Protein AF-A0A951N2Q0-F1 (afdb_monomer)

Foldseek 3Di:
DPDVVLVVVLVVLVVVLVVLVVVLVVCVVVVVNVVSVVSVVVNVVSVVVNVVSVVSRVVVVCPDDPPPPPDDD

Secondary structure (DSSP, 8-state):
---HHHHHHHHHHHHHHHHHHHHHHHHHHTT-HHHHHHTHHHHHHHHHHHHHHHHHHHHHHT-----------

Structure (mmCIF, N/CA/C/O backbone):
data_AF-A0A951N2Q0-F1
#
_entry.id   AF-A0A951N2Q0-F1
#
loop_
_atom_site.group_PDB
_atom_site.id
_atom_site.type_symbol
_atom_site.label_atom_id
_atom_site.label_alt_id
_atom_site.label_comp_id
_atom_site.label_asym_id
_atom_site.label_entity_id
_atom_site.label_seq_id
_atom_site.pdbx_PDB_ins_code
_atom_site.Cartn_x
_atom_site.Cartn_y
_atom_site.Cartn_z
_atom_site.occupancy
_atom_site.B_iso_or_equiv
_atom_site.auth_seq_id
_atom_site.auth_comp_id
_atom_site.auth_asym_id
_atom_site.auth_atom_id
_atom_site.pdbx_PDB_model_num
ATOM 1 N N . MET A 1 1 ? 17.748 0.880 -20.538 1.00 57.22 1 MET A N 1
ATOM 2 C CA . MET A 1 1 ? 17.450 1.828 -19.442 1.00 57.22 1 MET A CA 1
ATOM 3 C C . MET A 1 1 ? 15.957 1.774 -19.270 1.00 57.22 1 MET A C 1
ATOM 5 O O . MET A 1 1 ? 15.286 1.921 -20.283 1.00 57.22 1 MET A O 1
ATOM 9 N N . THR A 1 2 ? 15.485 1.516 -18.057 1.00 68.50 2 THR A N 1
ATOM 10 C CA . THR A 1 2 ? 14.060 1.520 -17.711 1.00 68.50 2 THR A CA 1
ATOM 11 C C . THR A 1 2 ? 13.442 2.862 -18.085 1.00 68.50 2 THR A C 1
ATOM 13 O O . THR A 1 2 ? 14.112 3.890 -17.943 1.00 68.50 2 THR A O 1
ATOM 16 N N . ASP A 1 3 ? 12.208 2.875 -18.595 1.00 83.06 3 ASP A N 1
ATOM 17 C CA . ASP A 1 3 ? 11.499 4.136 -18.846 1.00 83.06 3 ASP A CA 1
ATOM 18 C C . ASP A 1 3 ? 11.357 4.910 -17.513 1.00 83.06 3 ASP A C 1
ATOM 20 O O . ASP A 1 3 ? 10.708 4.406 -16.591 1.00 83.06 3 ASP A O 1
ATOM 24 N N . PRO A 1 4 ? 11.911 6.138 -17.380 1.00 87.00 4 PRO A N 1
ATOM 25 C CA . PRO A 1 4 ? 11.807 6.938 -16.155 1.00 87.00 4 PRO A CA 1
ATOM 26 C C . PRO A 1 4 ? 10.367 7.150 -15.679 1.00 87.00 4 PRO A C 1
ATOM 28 O O . PRO A 1 4 ? 10.123 7.343 -14.494 1.00 87.00 4 PRO A O 1
ATOM 31 N N . ARG A 1 5 ? 9.387 7.082 -16.589 1.00 89.75 5 ARG A N 1
ATOM 32 C CA . ARG A 1 5 ? 7.967 7.175 -16.233 1.00 89.75 5 ARG A CA 1
ATOM 33 C C . ARG A 1 5 ? 7.479 5.970 -15.436 1.00 89.75 5 ARG A C 1
ATOM 35 O O . ARG A 1 5 ? 6.587 6.130 -14.609 1.00 89.75 5 ARG A O 1
ATOM 42 N N . ILE A 1 6 ? 8.022 4.783 -15.702 1.00 90.12 6 ILE A N 1
ATOM 43 C CA . ILE A 1 6 ? 7.682 3.555 -14.976 1.00 90.12 6 ILE A CA 1
ATOM 44 C C . ILE A 1 6 ? 8.282 3.617 -13.571 1.00 90.12 6 ILE A C 1
ATOM 46 O O . ILE A 1 6 ? 7.605 3.275 -12.604 1.00 90.12 6 ILE A O 1
ATOM 50 N N . GLU A 1 7 ? 9.509 4.124 -13.444 1.00 89.56 7 GLU A N 1
ATOM 51 C CA . GLU A 1 7 ? 10.146 4.354 -12.143 1.00 89.56 7 GLU A CA 1
ATOM 52 C C . GLU A 1 7 ? 9.379 5.399 -11.316 1.00 89.56 7 GLU A C 1
ATOM 54 O O . GLU A 1 7 ? 9.017 5.130 -10.170 1.00 89.56 7 GLU A O 1
ATOM 59 N N . ASP A 1 8 ? 9.044 6.552 -11.907 1.00 94.50 8 ASP A N 1
ATOM 60 C CA . ASP A 1 8 ? 8.243 7.595 -11.251 1.00 94.50 8 ASP A CA 1
ATOM 61 C C . ASP A 1 8 ? 6.865 7.067 -10.817 1.00 94.50 8 ASP A C 1
ATOM 63 O O . ASP A 1 8 ? 6.371 7.382 -9.731 1.00 94.50 8 ASP A O 1
ATOM 67 N N . HIS A 1 9 ? 6.240 6.240 -11.658 1.00 94.19 9 HIS A N 1
ATOM 68 C CA . HIS A 1 9 ? 4.973 5.597 -11.343 1.00 94.19 9 HIS A CA 1
ATOM 69 C C . HIS A 1 9 ? 5.099 4.627 -10.158 1.00 94.19 9 HIS A C 1
ATOM 71 O O . HIS A 1 9 ? 4.285 4.706 -9.237 1.00 94.19 9 HIS A O 1
ATOM 77 N N . ALA A 1 10 ? 6.134 3.779 -10.134 1.00 95.44 10 ALA A N 1
ATOM 78 C CA . ALA A 1 10 ? 6.397 2.857 -9.028 1.00 95.44 10 ALA A CA 1
ATOM 79 C C . ALA A 1 10 ? 6.542 3.605 -7.694 1.00 95.44 10 ALA A C 1
ATOM 81 O O . ALA A 1 10 ? 5.879 3.260 -6.717 1.00 95.44 10 ALA A O 1
ATOM 82 N N . VAL A 1 11 ? 7.327 4.689 -7.678 1.00 96.75 11 VAL A N 1
ATOM 83 C CA . VAL A 1 11 ? 7.493 5.544 -6.491 1.00 96.75 11 VAL A CA 1
ATOM 84 C C . VAL A 1 11 ? 6.153 6.141 -6.049 1.00 96.75 11 VAL A C 1
ATOM 86 O O . VAL A 1 11 ? 5.849 6.181 -4.856 1.00 96.75 11 VAL A O 1
ATOM 89 N N . GLY A 1 12 ? 5.319 6.585 -6.993 1.00 97.94 12 GLY A N 1
ATOM 90 C CA . GLY A 1 12 ? 3.974 7.082 -6.695 1.00 97.94 12 GLY A CA 1
ATOM 91 C C . GLY A 1 12 ? 3.096 6.041 -5.991 1.00 97.94 12 GLY A C 1
ATOM 92 O O . GLY A 1 12 ? 2.486 6.347 -4.962 1.00 97.94 12 GLY A O 1
ATOM 93 N N . VAL A 1 13 ? 3.082 4.809 -6.503 1.00 98.00 13 VAL A N 1
ATOM 94 C CA . VAL A 1 13 ? 2.331 3.680 -5.927 1.00 98.00 13 VAL A CA 1
ATOM 95 C C . VAL A 1 13 ? 2.849 3.328 -4.526 1.00 98.00 13 VAL A C 1
ATOM 97 O O . VAL A 1 13 ? 2.052 3.145 -3.605 1.00 98.00 13 VAL A O 1
ATOM 100 N N . GLU A 1 14 ? 4.169 3.299 -4.318 1.00 98.25 14 GLU A N 1
ATOM 101 C CA . GLU A 1 14 ? 4.784 3.033 -3.007 1.00 98.25 14 GLU A CA 1
ATOM 102 C C . GLU A 1 14 ? 4.391 4.071 -1.944 1.00 98.25 14 GLU A C 1
ATOM 104 O O . GLU A 1 14 ? 4.096 3.718 -0.794 1.00 98.25 14 GLU A O 1
ATOM 109 N N . LEU A 1 15 ? 4.345 5.353 -2.320 1.00 98.56 15 LEU A N 1
ATOM 110 C CA . LEU A 1 15 ? 3.923 6.431 -1.424 1.00 98.56 15 LEU A CA 1
ATOM 111 C C . LEU A 1 15 ? 2.446 6.294 -1.033 1.00 98.56 15 LEU A C 1
ATOM 113 O O . LEU A 1 15 ? 2.115 6.401 0.151 1.00 98.56 15 LEU A O 1
ATOM 117 N N . GLN A 1 16 ? 1.568 6.008 -1.997 1.00 98.56 16 GLN A N 1
ATOM 118 C CA . GLN A 1 16 ? 0.141 5.784 -1.735 1.00 98.56 16 GLN A CA 1
ATOM 119 C C . GLN A 1 16 ? -0.086 4.563 -0.837 1.00 98.56 16 GLN A C 1
ATOM 121 O O . GLN A 1 16 ? -0.852 4.629 0.129 1.00 98.56 16 GLN A O 1
ATOM 126 N N . LEU A 1 17 ? 0.625 3.466 -1.104 1.00 98.50 17 LEU A N 1
ATOM 127 C CA . LEU A 1 17 ? 0.564 2.252 -0.298 1.00 98.50 17 LEU A CA 1
ATOM 128 C C . LEU A 1 17 ? 0.993 2.527 1.148 1.00 98.50 17 LEU A C 1
ATOM 130 O O . LEU A 1 17 ? 0.303 2.123 2.088 1.00 98.50 17 LEU A O 1
ATOM 134 N N . THR A 1 18 ? 2.096 3.257 1.330 1.00 98.62 18 THR A N 1
ATOM 135 C CA . THR A 1 18 ? 2.590 3.658 2.655 1.00 98.62 18 THR A CA 1
ATOM 136 C C . THR A 1 18 ? 1.534 4.459 3.414 1.00 98.62 18 THR A C 1
ATOM 138 O O . THR A 1 18 ? 1.217 4.136 4.562 1.00 98.62 18 THR A O 1
ATOM 141 N N . GLU A 1 19 ? 0.916 5.450 2.767 1.00 98.69 19 GLU A N 1
ATOM 142 C CA . GLU A 1 19 ? -0.131 6.263 3.386 1.00 98.69 19 GLU A CA 1
ATOM 143 C C . GLU A 1 19 ? -1.336 5.419 3.838 1.00 98.69 19 GLU A C 1
ATOM 145 O O . GLU A 1 19 ? -1.832 5.586 4.961 1.00 98.69 19 GLU A O 1
ATOM 150 N N . LEU A 1 20 ? -1.820 4.505 2.993 1.00 98.69 20 LEU A N 1
ATOM 151 C CA . LEU A 1 20 ? -2.963 3.650 3.326 1.00 98.69 20 LEU A CA 1
ATOM 152 C C . LEU A 1 20 ? -2.643 2.683 4.467 1.00 98.69 20 LEU A C 1
ATOM 154 O O . LEU A 1 20 ? -3.465 2.515 5.374 1.00 98.69 20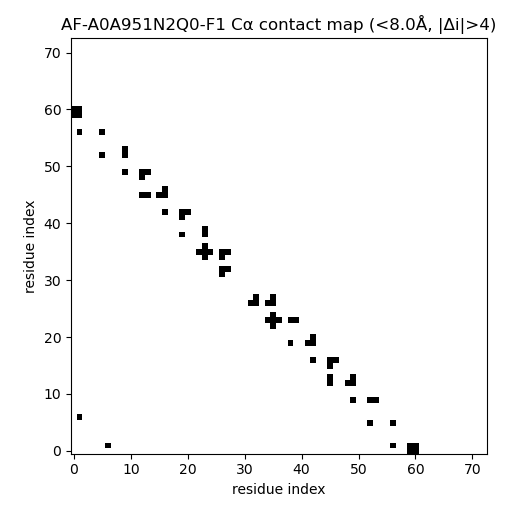 LEU A O 1
ATOM 158 N N . VAL A 1 21 ? -1.441 2.102 4.483 1.00 98.56 21 VAL A N 1
ATOM 159 C CA . VAL A 1 21 ? -0.980 1.242 5.580 1.00 98.56 21 VAL A CA 1
ATOM 160 C C . VAL A 1 21 ? -0.936 2.022 6.896 1.00 98.56 21 VAL A C 1
ATOM 162 O O . VAL A 1 21 ? -1.466 1.546 7.903 1.00 98.56 21 VAL A O 1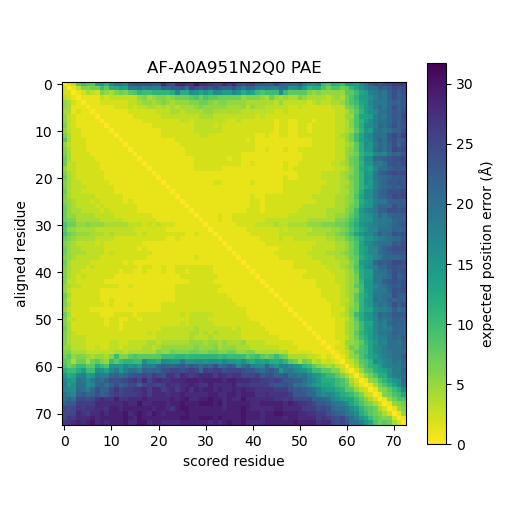
ATOM 165 N N . GLU A 1 22 ? -0.399 3.242 6.902 1.00 98.75 22 GLU A N 1
ATOM 166 C CA . GLU A 1 22 ? -0.383 4.098 8.094 1.00 98.75 22 GLU A CA 1
ATOM 167 C C . GLU A 1 22 ? -1.793 4.500 8.550 1.00 98.75 22 GLU A C 1
ATOM 169 O O . GLU A 1 22 ? -2.098 4.525 9.748 1.00 98.75 22 GLU A O 1
ATOM 174 N N . ARG A 1 23 ? -2.687 4.836 7.612 1.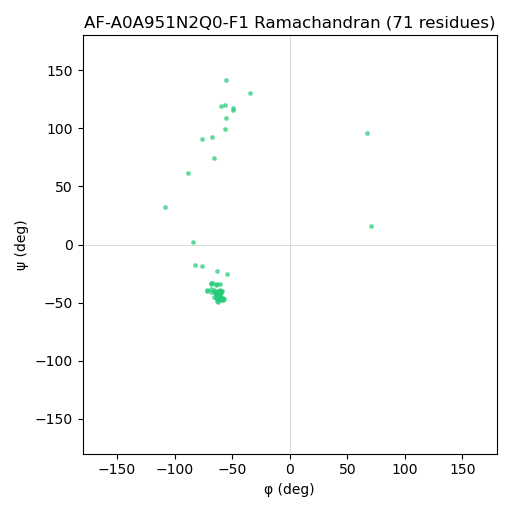00 98.62 23 ARG A N 1
ATOM 175 C CA . ARG A 1 23 ? -4.099 5.130 7.909 1.00 98.62 23 ARG A CA 1
ATOM 176 C C . ARG A 1 23 ? -4.789 3.922 8.540 1.00 98.62 23 AR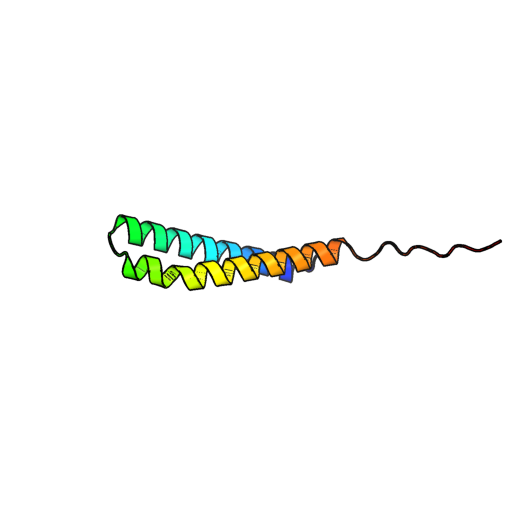G A C 1
ATOM 178 O O . ARG A 1 23 ? -5.452 4.084 9.566 1.00 98.62 23 ARG A O 1
ATOM 185 N N . ARG A 1 24 ? -4.576 2.722 7.996 1.00 98.62 24 ARG A N 1
ATOM 186 C CA . ARG A 1 24 ? -5.111 1.463 8.530 1.00 98.62 24 ARG A CA 1
ATOM 187 C C . ARG A 1 24 ? -4.570 1.168 9.925 1.00 98.62 24 ARG A C 1
ATOM 189 O O . ARG A 1 24 ? -5.347 0.867 10.826 1.00 98.62 24 ARG A O 1
ATOM 196 N N . GLN A 1 25 ? -3.264 1.311 10.143 1.00 98.62 25 GLN A N 1
ATOM 197 C CA . GLN A 1 25 ? -2.653 1.124 11.463 1.00 98.62 25 GLN A CA 1
ATOM 198 C C . GLN A 1 25 ? -3.219 2.103 12.498 1.00 98.62 25 GLN A C 1
ATOM 200 O O . GLN A 1 25 ? -3.602 1.687 13.591 1.00 98.62 25 GLN A O 1
ATOM 205 N N . ARG A 1 26 ? -3.358 3.390 12.149 1.00 98.75 26 ARG A N 1
ATOM 206 C CA . ARG A 1 26 ? -4.000 4.384 13.027 1.00 98.75 26 ARG A CA 1
ATOM 207 C C . ARG A 1 26 ? -5.450 4.025 13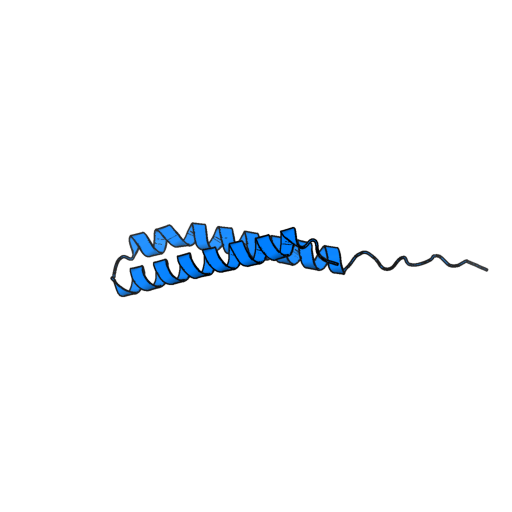.337 1.00 98.75 26 ARG A C 1
ATOM 209 O O . ARG A 1 26 ? -5.862 4.150 14.487 1.00 98.75 26 ARG A O 1
ATOM 216 N N . ALA A 1 27 ? -6.208 3.560 12.347 1.00 98.50 27 ALA A N 1
ATOM 217 C CA . ALA A 1 27 ? -7.584 3.116 12.538 1.00 98.50 27 ALA A CA 1
ATOM 218 C C . ALA A 1 27 ? -7.672 1.947 13.532 1.00 98.50 27 ALA A C 1
ATOM 220 O O . ALA A 1 27 ? -8.485 2.000 14.454 1.00 98.50 27 ALA A O 1
ATOM 221 N N . LEU A 1 28 ? -6.787 0.953 13.407 1.00 98.38 28 LEU A N 1
ATOM 222 C CA . LEU A 1 28 ? -6.695 -0.174 14.341 1.00 98.38 28 LEU A CA 1
ATOM 223 C C . LEU A 1 28 ? -6.358 0.287 15.764 1.00 98.38 28 LEU A C 1
ATOM 225 O O . LEU A 1 28 ? -7.033 -0.111 16.710 1.00 98.38 28 LEU A O 1
ATOM 229 N N . VAL A 1 29 ? -5.374 1.179 15.920 1.00 98.50 29 VAL A N 1
ATOM 230 C CA . VAL A 1 29 ? -5.008 1.756 17.229 1.00 98.50 29 VAL A CA 1
ATOM 231 C C . VAL A 1 29 ? -6.177 2.527 17.855 1.00 98.50 29 VAL A C 1
ATOM 233 O O . VAL A 1 29 ? -6.349 2.516 19.070 1.00 98.50 29 VAL A O 1
ATOM 236 N N . GLN A 1 30 ? -7.008 3.174 17.037 1.00 98.50 30 GLN A N 1
ATOM 237 C CA . GLN A 1 30 ? -8.191 3.919 17.478 1.00 98.50 30 GLN A CA 1
ATOM 238 C C . GLN A 1 30 ? -9.444 3.044 17.667 1.00 98.50 30 GLN A C 1
ATOM 240 O O . GLN A 1 30 ? -10.509 3.583 17.968 1.00 98.50 30 GLN A O 1
ATOM 245 N N . GLY A 1 31 ? -9.356 1.724 17.463 1.00 98.44 31 GLY A N 1
ATOM 246 C CA . GLY A 1 31 ? -10.499 0.808 17.553 1.00 98.44 31 GLY A CA 1
ATOM 247 C C . GLY A 1 31 ? -11.523 0.953 16.420 1.00 98.44 31 GLY A C 1
ATOM 248 O O . GLY A 1 31 ? -12.646 0.471 16.537 1.00 98.44 31 GLY A O 1
ATOM 249 N N . ARG A 1 32 ? -11.163 1.618 15.316 1.00 98.44 32 ARG A N 1
ATOM 250 C CA . ARG A 1 32 ? -12.010 1.806 14.127 1.00 98.44 32 ARG A CA 1
ATOM 251 C C . ARG A 1 32 ? -11.837 0.636 13.154 1.00 98.44 32 ARG A C 1
ATOM 253 O O . ARG A 1 32 ? -11.374 0.827 12.030 1.00 98.44 32 ARG A O 1
ATOM 260 N N . THR A 1 33 ? -12.170 -0.573 13.599 1.00 98.06 33 THR A N 1
ATOM 261 C CA . THR A 1 33 ? -11.888 -1.818 12.862 1.00 98.06 33 THR A CA 1
ATOM 262 C C . THR A 1 33 ? -12.563 -1.865 11.492 1.00 98.06 33 THR A C 1
ATOM 264 O O . THR A 1 33 ? -11.889 -2.155 10.514 1.00 98.06 33 THR A O 1
ATOM 267 N N . GLU A 1 34 ? -13.834 -1.469 11.381 1.00 98.38 34 GLU A N 1
ATOM 268 C CA . GLU A 1 34 ? -14.551 -1.441 10.092 1.00 98.38 34 GLU A CA 1
ATOM 269 C C . GLU A 1 34 ? -13.871 -0.517 9.070 1.00 98.38 34 GLU A C 1
ATOM 271 O O . GLU A 1 34 ? -13.735 -0.847 7.894 1.00 98.38 34 GLU A O 1
ATOM 276 N N . PHE A 1 35 ? -13.373 0.638 9.525 1.00 98.31 35 PHE A N 1
ATOM 277 C CA . PHE A 1 35 ? -12.623 1.548 8.663 1.00 98.31 35 PHE A CA 1
ATOM 278 C C . PHE A 1 35 ? -11.271 0.944 8.263 1.00 98.31 35 PHE A C 1
ATOM 280 O O . PHE A 1 35 ? -10.890 1.021 7.099 1.00 98.31 35 PHE A O 1
ATOM 287 N N . ALA A 1 36 ? -10.568 0.289 9.189 1.00 98.50 36 ALA A N 1
ATOM 288 C CA . ALA A 1 36 ? -9.327 -0.417 8.877 1.00 98.50 36 ALA A CA 1
ATOM 289 C C . ALA A 1 36 ? -9.534 -1.540 7.843 1.00 98.50 36 ALA A C 1
ATOM 291 O O . ALA A 1 36 ? -8.698 -1.720 6.959 1.00 98.50 36 ALA A O 1
ATOM 292 N N . GLU A 1 37 ? -10.644 -2.270 7.938 1.00 98.31 37 GLU A N 1
ATOM 293 C CA . GLU A 1 37 ? -11.033 -3.313 6.986 1.00 98.31 37 GLU A CA 1
ATOM 294 C C . GLU A 1 37 ? -11.395 -2.726 5.621 1.00 98.31 37 GLU A C 1
ATOM 296 O O . GLU A 1 37 ? -10.979 -3.268 4.601 1.00 98.31 37 GLU A O 1
ATOM 301 N N . SER A 1 38 ? -12.068 -1.570 5.580 1.00 98.44 38 SER A N 1
ATOM 302 C CA . SER A 1 38 ? -12.403 -0.902 4.314 1.00 98.44 38 SER A CA 1
ATOM 303 C C . SER A 1 38 ? -11.187 -0.446 3.500 1.00 98.44 38 SER A C 1
ATOM 305 O O . SER A 1 38 ? -11.299 -0.295 2.289 1.00 98.44 38 SER A O 1
ATOM 307 N N . LEU A 1 39 ? -10.027 -0.257 4.141 1.00 98.25 39 LEU A N 1
ATOM 308 C CA . LEU A 1 39 ? -8.777 0.129 3.473 1.00 98.25 39 LEU A CA 1
ATOM 309 C C . LEU A 1 39 ? -8.041 -1.069 2.855 1.00 98.25 39 LEU A C 1
ATOM 311 O O . LEU A 1 39 ? -7.158 -0.885 2.021 1.00 98.25 39 LEU A O 1
ATOM 315 N N . GLN A 1 40 ? -8.371 -2.295 3.271 1.00 97.75 40 GLN A N 1
ATOM 316 C CA . GLN A 1 40 ? -7.656 -3.502 2.856 1.00 97.75 40 GLN A CA 1
ATOM 317 C C . GLN A 1 40 ? -7.720 -3.759 1.336 1.00 97.75 40 GLN A C 1
ATOM 319 O O . GLN A 1 40 ? -6.662 -4.010 0.761 1.00 97.75 40 GLN A O 1
ATOM 324 N N . PRO A 1 41 ? -8.876 -3.634 0.652 1.00 98.56 41 PRO A N 1
ATOM 325 C CA . PRO A 1 41 ? -8.941 -3.861 -0.794 1.00 98.56 41 PRO A CA 1
ATOM 326 C C . PRO A 1 41 ? -8.098 -2.867 -1.604 1.00 98.56 41 PRO A C 1
ATOM 328 O O . PRO A 1 41 ? -7.537 -3.223 -2.634 1.00 98.56 41 PRO A O 1
ATOM 331 N N . GLU A 1 42 ? -7.992 -1.618 -1.143 1.00 98.62 42 GLU A N 1
ATOM 332 C CA . GLU A 1 42 ? -7.195 -0.586 -1.818 1.00 98.62 42 GLU A CA 1
ATOM 333 C C . GLU A 1 42 ? -5.690 -0.847 -1.652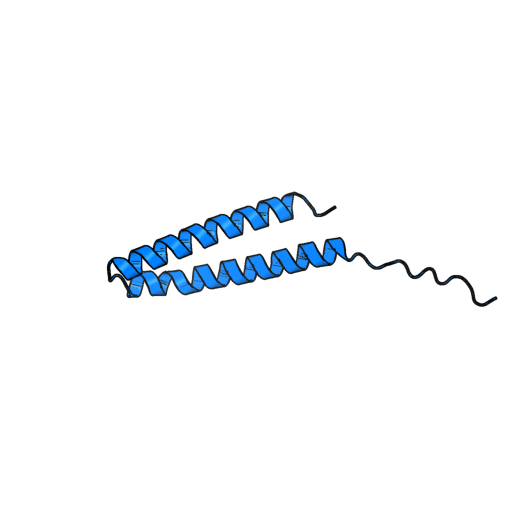 1.00 98.62 42 GLU A C 1
ATOM 335 O O . GLU A 1 42 ? -4.926 -0.731 -2.607 1.00 98.62 42 GLU A O 1
ATOM 340 N N . ILE A 1 43 ? -5.273 -1.294 -0.462 1.00 98.62 43 ILE A N 1
ATOM 341 C CA . ILE A 1 43 ? -3.902 -1.756 -0.199 1.00 98.62 43 ILE A CA 1
ATOM 342 C C . ILE A 1 43 ? -3.542 -2.933 -1.115 1.00 98.62 43 ILE A C 1
ATOM 344 O O . ILE A 1 43 ? -2.471 -2.927 -1.717 1.00 98.62 43 ILE A O 1
ATOM 348 N N . GLU A 1 44 ? -4.427 -3.925 -1.239 1.00 98.56 44 GLU A N 1
ATOM 349 C CA . GLU A 1 44 ? -4.211 -5.097 -2.098 1.00 98.56 44 GLU A CA 1
ATOM 350 C C . GLU A 1 44 ? -4.099 -4.710 -3.576 1.00 98.56 44 GLU A C 1
ATOM 352 O O . GLU A 1 44 ? -3.203 -5.193 -4.269 1.00 98.56 44 GLU A O 1
ATOM 357 N N . ALA A 1 45 ? -4.942 -3.785 -4.044 1.00 98.56 45 ALA A N 1
ATOM 358 C CA . ALA A 1 45 ? -4.886 -3.287 -5.415 1.00 98.56 45 ALA A CA 1
ATOM 359 C C . ALA A 1 45 ? -3.546 -2.600 -5.733 1.00 98.56 45 ALA A C 1
ATOM 361 O O . ALA A 1 45 ? -2.941 -2.890 -6.767 1.00 98.56 45 ALA A O 1
ATOM 362 N N . LEU A 1 46 ? -3.046 -1.743 -4.832 1.00 98.50 46 LEU A N 1
ATOM 363 C CA . LEU A 1 46 ? -1.748 -1.078 -5.009 1.00 98.50 46 LEU A CA 1
ATOM 364 C C . LEU A 1 46 ? -0.572 -2.058 -4.920 1.00 98.50 46 LEU A C 1
ATOM 366 O O . LEU A 1 46 ? 0.417 -1.896 -5.629 1.00 98.50 46 LEU A O 1
ATOM 370 N N . GLN A 1 47 ? -0.664 -3.094 -4.082 1.00 98.44 47 GLN A N 1
ATOM 371 C CA . GLN A 1 47 ? 0.351 -4.152 -4.031 1.00 98.44 47 GLN A CA 1
ATOM 372 C C . GLN A 1 47 ? 0.413 -4.942 -5.342 1.00 98.44 47 GLN A C 1
ATOM 374 O O . GLN A 1 47 ? 1.504 -5.232 -5.831 1.00 98.44 47 GLN A O 1
ATOM 379 N N . GLU A 1 48 ? -0.741 -5.267 -5.928 1.00 98.44 48 GLU A N 1
ATOM 380 C CA . GLU A 1 48 ? -0.807 -5.935 -7.227 1.00 98.44 48 GLU A CA 1
ATOM 381 C C . GLU A 1 48 ? -0.267 -5.036 -8.351 1.00 98.44 48 GLU A C 1
ATOM 383 O O . GLU A 1 48 ? 0.446 -5.496 -9.241 1.00 98.44 48 GLU A O 1
ATOM 388 N N . GLU A 1 49 ? -0.560 -3.737 -8.301 1.00 97.94 49 GLU A N 1
ATOM 389 C CA . GLU A 1 49 ? -0.018 -2.754 -9.239 1.00 97.94 49 GLU A CA 1
ATOM 390 C C . GLU A 1 49 ? 1.500 -2.622 -9.136 1.00 97.94 49 GLU A C 1
ATOM 392 O O . GLU A 1 49 ? 2.185 -2.657 -10.159 1.00 97.94 49 GLU A O 1
ATOM 397 N N . LEU A 1 50 ? 2.042 -2.558 -7.919 1.00 96.62 50 LEU A N 1
ATOM 398 C CA . LEU A 1 50 ? 3.484 -2.520 -7.700 1.00 96.62 50 LEU A CA 1
ATOM 399 C C . LEU A 1 50 ? 4.162 -3.799 -8.209 1.00 96.62 50 LEU A C 1
ATOM 401 O O . LEU A 1 50 ? 5.217 -3.723 -8.836 1.00 96.62 50 LEU A O 1
ATOM 405 N N . ALA A 1 51 ? 3.538 -4.965 -8.005 1.00 96.44 51 ALA A N 1
ATOM 406 C CA . ALA A 1 51 ? 4.033 -6.235 -8.530 1.00 96.44 51 ALA A CA 1
ATOM 407 C C . ALA A 1 51 ? 4.079 -6.239 -10.067 1.00 96.44 51 ALA A C 1
ATOM 409 O O . ALA A 1 51 ? 5.116 -6.566 -10.644 1.00 96.44 51 ALA A O 1
ATOM 410 N N . ARG A 1 52 ? 3.006 -5.795 -10.737 1.00 95.56 52 ARG A N 1
ATOM 411 C CA . ARG A 1 52 ? 2.980 -5.659 -12.206 1.00 95.56 52 ARG A CA 1
ATOM 412 C C . ARG A 1 52 ? 4.041 -4.682 -12.709 1.00 95.56 52 ARG A C 1
ATOM 414 O O . ARG A 1 52 ? 4.712 -4.960 -13.698 1.00 95.56 52 ARG A O 1
ATOM 421 N N . THR A 1 53 ? 4.224 -3.557 -12.024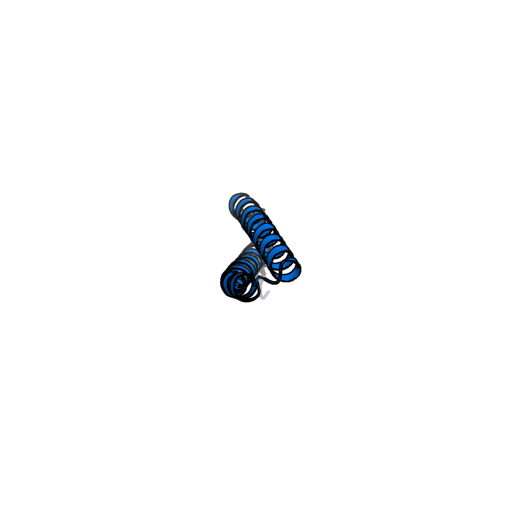 1.00 93.75 53 THR A N 1
ATOM 422 C CA . THR A 1 53 ? 5.254 -2.571 -12.375 1.00 93.75 53 THR A CA 1
ATOM 423 C C . THR A 1 53 ? 6.659 -3.154 -12.219 1.00 93.75 53 THR A C 1
ATOM 425 O O . THR A 1 53 ? 7.490 -2.993 -13.110 1.00 93.75 53 THR A O 1
ATOM 428 N N . ALA A 1 54 ? 6.919 -3.912 -11.152 1.00 91.62 54 ALA A N 1
ATOM 429 C CA . ALA A 1 54 ? 8.188 -4.612 -10.968 1.00 91.62 54 ALA A CA 1
ATOM 430 C C . ALA A 1 54 ? 8.449 -5.654 -12.071 1.00 91.62 54 ALA A C 1
ATOM 432 O O . ALA A 1 54 ? 9.573 -5.758 -12.562 1.00 91.62 54 ALA A O 1
ATOM 433 N N . GLU A 1 55 ? 7.420 -6.392 -12.504 1.00 92.25 55 GLU A N 1
ATOM 434 C CA . GLU A 1 55 ? 7.517 -7.321 -13.637 1.00 92.25 55 GLU A CA 1
ATOM 435 C C . GLU A 1 55 ? 7.847 -6.600 -14.951 1.00 92.25 55 GLU A C 1
ATOM 437 O O . GLU A 1 55 ? 8.676 -7.085 -15.721 1.00 92.25 55 GLU A O 1
ATOM 442 N N . LEU A 1 56 ? 7.248 -5.431 -15.208 1.00 89.94 56 LEU A N 1
ATOM 443 C CA . LEU A 1 56 ? 7.557 -4.613 -16.387 1.00 89.94 56 LEU A CA 1
ATOM 444 C C . LEU A 1 56 ? 9.015 -4.148 -16.383 1.00 89.94 56 LEU A C 1
ATOM 446 O O . LEU A 1 56 ? 9.720 -4.362 -17.367 1.00 89.94 56 LEU A O 1
ATOM 450 N N . ILE A 1 57 ? 9.482 -3.594 -15.261 1.00 88.06 57 ILE A N 1
ATOM 451 C CA . ILE A 1 57 ? 10.873 -3.153 -15.092 1.00 88.06 57 ILE A CA 1
ATOM 452 C C . ILE A 1 57 ? 11.831 -4.329 -15.316 1.00 88.06 57 ILE A C 1
ATOM 454 O O . ILE A 1 57 ? 12.804 -4.212 -16.060 1.00 88.06 57 ILE A O 1
ATOM 458 N N . ALA A 1 58 ? 11.544 -5.492 -14.722 1.00 86.12 58 ALA A N 1
ATOM 459 C CA . ALA A 1 58 ? 12.353 -6.688 -14.920 1.00 86.12 58 ALA A CA 1
ATOM 460 C C . ALA A 1 58 ? 12.400 -7.095 -16.402 1.00 86.12 58 ALA A C 1
ATOM 462 O O . ALA A 1 58 ? 13.482 -7.320 -16.938 1.00 86.12 58 ALA A O 1
ATOM 463 N N . ASN A 1 59 ? 11.256 -7.137 -17.084 1.00 83.50 59 ASN A N 1
ATOM 464 C CA . ASN A 1 59 ? 11.184 -7.515 -18.495 1.00 83.50 59 ASN A CA 1
ATOM 465 C C . ASN A 1 59 ? 11.920 -6.528 -19.421 1.00 83.50 59 ASN A C 1
ATOM 467 O O . ASN A 1 59 ? 12.551 -6.976 -20.376 1.00 83.50 59 ASN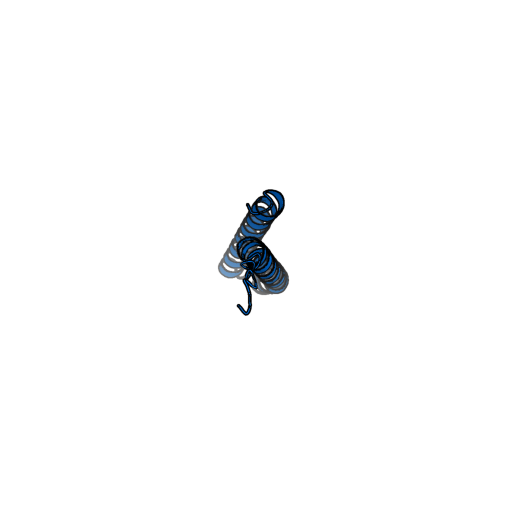 A O 1
ATOM 471 N N . GLU A 1 60 ? 11.914 -5.222 -19.125 1.00 78.31 60 GLU A N 1
ATOM 472 C CA . GLU A 1 60 ? 12.726 -4.222 -19.844 1.00 78.31 60 GLU A CA 1
ATOM 473 C C . GLU A 1 60 ? 14.233 -4.42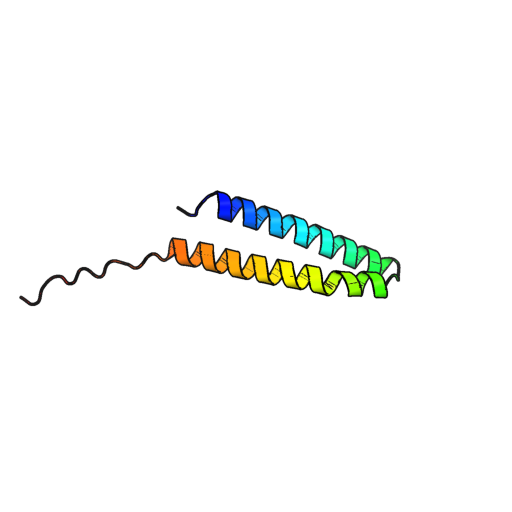0 -19.623 1.00 78.31 60 GLU A C 1
ATOM 475 O O . GLU A 1 60 ? 15.042 -4.185 -20.522 1.00 78.31 60 GLU A O 1
ATOM 480 N N . HIS A 1 61 ? 14.638 -4.889 -18.442 1.00 64.81 61 HIS A N 1
ATOM 481 C CA . HIS A 1 61 ? 16.034 -5.228 -18.163 1.00 64.81 61 HIS A CA 1
ATOM 482 C C . HIS A 1 61 ? 16.487 -6.558 -18.790 1.00 64.81 61 HIS A C 1
ATOM 484 O O . HIS A 1 61 ? 17.693 -6.767 -18.938 1.00 64.81 61 HIS A O 1
ATOM 490 N N . PHE A 1 62 ? 15.556 -7.436 -19.175 1.00 59.12 62 PHE A N 1
ATOM 491 C CA . PHE A 1 62 ? 15.820 -8.747 -19.781 1.00 59.12 62 PHE A CA 1
ATOM 492 C C . PHE A 1 62 ? 15.464 -8.814 -21.277 1.00 59.12 62 PHE A C 1
ATOM 494 O O . PHE A 1 62 ? 15.101 -9.890 -21.764 1.00 59.12 62 PHE A O 1
ATOM 501 N N . GLU A 1 63 ? 15.590 -7.715 -22.036 1.00 54.78 63 GLU A N 1
ATOM 502 C CA . GLU A 1 63 ? 15.578 -7.808 -23.503 1.00 54.78 63 GLU A CA 1
ATOM 503 C C . GLU A 1 63 ? 16.559 -8.909 -23.947 1.00 54.78 63 GLU A C 1
ATOM 505 O O . GLU A 1 63 ? 17.749 -8.884 -23.624 1.00 54.78 63 GLU A O 1
ATOM 510 N N . ARG A 1 64 ? 15.992 -9.937 -24.599 1.00 49.69 64 ARG A N 1
ATOM 511 C CA . ARG A 1 64 ? 16.629 -11.191 -25.030 1.00 49.69 64 ARG A CA 1
ATOM 512 C C . ARG A 1 64 ? 18.089 -10.969 -25.443 1.00 49.69 64 ARG A C 1
ATOM 514 O O . ARG A 1 64 ? 18.311 -10.148 -26.332 1.00 49.69 64 ARG A O 1
ATOM 521 N N . PRO A 1 65 ? 19.066 -11.756 -24.945 1.00 51.44 65 PRO A N 1
ATOM 522 C CA . PRO A 1 65 ? 20.318 -11.860 -25.674 1.00 51.44 65 PRO A CA 1
ATOM 523 C C . PRO A 1 65 ? 19.965 -12.323 -27.091 1.00 51.44 65 PRO A C 1
ATOM 525 O O . PRO A 1 65 ? 19.332 -13.372 -27.260 1.00 51.44 65 PRO A O 1
ATOM 528 N N . GLU A 1 66 ? 20.311 -11.521 -28.100 1.00 55.69 66 GLU A N 1
ATOM 529 C CA . GLU A 1 66 ? 20.379 -11.998 -29.475 1.00 55.69 66 GLU A CA 1
ATOM 530 C C . GLU A 1 66 ? 21.345 -13.180 -29.456 1.00 55.69 66 GLU A C 1
ATOM 532 O O . GLU A 1 66 ? 22.564 -13.023 -29.398 1.00 55.69 66 GLU A O 1
ATOM 537 N N . ILE A 1 67 ? 20.796 -14.392 -29.429 1.00 62.12 67 ILE A N 1
ATOM 538 C CA . ILE A 1 67 ? 21.551 -15.575 -29.803 1.00 62.12 67 ILE A CA 1
ATOM 539 C C . ILE A 1 67 ? 21.789 -15.379 -31.293 1.00 62.12 67 ILE A C 1
ATOM 541 O O . ILE A 1 67 ? 20.917 -15.666 -32.112 1.00 62.12 67 ILE A O 1
ATOM 545 N N . ALA A 1 68 ? 22.929 -14.780 -31.630 1.00 54.69 68 ALA A N 1
ATOM 546 C CA . ALA A 1 68 ? 23.430 -14.804 -32.983 1.00 54.69 68 ALA A CA 1
ATOM 547 C C . ALA A 1 68 ? 23.518 -16.285 -33.363 1.00 54.69 68 ALA A C 1
ATOM 549 O O . ALA A 1 68 ? 24.338 -17.026 -32.818 1.00 54.69 68 ALA A O 1
ATOM 550 N N . GLU A 1 69 ? 22.634 -16.735 -34.253 1.00 57.75 69 GLU A N 1
ATOM 551 C CA . GLU A 1 69 ? 22.854 -17.965 -35.000 1.00 57.75 69 GLU A CA 1
ATOM 552 C C . GLU A 1 69 ? 24.064 -17.732 -35.917 1.00 57.75 69 GLU A C 1
ATOM 554 O O . GLU A 1 69 ? 23.937 -17.528 -37.123 1.00 57.75 69 GLU A O 1
ATOM 559 N N . GLU A 1 70 ? 25.269 -17.723 -35.344 1.00 51.84 70 GLU A N 1
ATOM 560 C CA . GLU A 1 70 ? 26.487 -17.913 -36.115 1.00 51.84 70 GLU A CA 1
ATOM 561 C C . GLU A 1 70 ? 26.599 -19.398 -36.455 1.00 51.84 70 GLU A C 1
ATOM 563 O O . GLU A 1 70 ? 27.132 -20.214 -35.711 1.00 51.84 70 GLU A O 1
ATOM 568 N N . GLY A 1 71 ? 26.033 -19.718 -37.617 1.00 49.47 71 GLY A N 1
ATOM 569 C CA . GLY A 1 71 ? 26.736 -20.492 -38.628 1.00 49.47 71 GLY A CA 1
ATOM 570 C C . GLY A 1 71 ? 27.038 -21.940 -38.273 1.00 49.47 71 GLY A C 1
ATOM 571 O O . GLY A 1 71 ? 28.113 -22.276 -37.787 1.00 49.47 71 GLY A O 1
ATOM 572 N N . ALA A 1 72 ? 26.148 -22.820 -38.723 1.00 50.72 72 ALA A N 1
ATOM 573 C CA . ALA A 1 72 ? 26.594 -24.073 -39.308 1.00 50.72 72 ALA A CA 1
ATOM 574 C C . ALA A 1 72 ? 27.684 -23.780 -40.363 1.00 50.72 72 ALA A C 1
ATOM 576 O O . ALA A 1 72 ? 27.410 -23.121 -41.369 1.00 50.72 72 ALA A O 1
ATOM 577 N N . GLY A 1 73 ? 28.904 -24.256 -40.115 1.00 49.25 73 GLY A N 1
ATOM 578 C CA . GLY A 1 73 ? 30.045 -24.206 -41.027 1.00 49.25 73 GLY A CA 1
ATOM 579 C C . GLY A 1 73 ? 31.011 -25.333 -40.722 1.00 49.25 73 GLY A C 1
ATOM 580 O O . GLY A 1 73 ? 31.525 -25.353 -39.584 1.00 49.25 73 GLY A O 1
#

Solvent-accessible surface area (backbone atoms only — not comparable to full-atom values): 4268 Å² total; per-residue (Å²): 128,74,59,68,67,58,54,54,48,47,53,52,46,53,52,54,41,50,52,51,52,52,51,29,53,51,25,50,77,69,68,37,52,70,62,26,57,66,45,46,65,59,47,52,52,43,52,53,49,49,50,52,51,51,52,50,52,49,52,64,74,56,66,71,80,80,76,74,84,78,64,96,125

Radius of gyration: 19.91 Å; Cα contacts (8 Å, |Δi|>4): 37; chains: 1; bounding box: 45×32×59 Å

Nearest PDB structures (foldseek):
  8qhw-assembly1_E  TM=9.063E-01  e=7.556E+00  Synechocystis sp. PCC 6803
  2ghy-assembly1_B  TM=8.486E-01  e=8.581E+00  Escherichia coli

Sequence (73 aa):
MTDPRIEDHAVGVELQLTELVERRQRALVQGRTEFAESLQPEIEALQEELARTAELIANEHFERPEIAEEGAG

Mean predicted aligned error: 8.19 Å

pLDDT: mean 87.54, std 16.88, range [49.25, 98.75]